Protein AF-A0AAV1WPF6-F1 (afdb_monomer_lite)

Sequence (158 aa):
MCVFQPCIHTYHDLLRTLQVIPPTPFAEQDLLNLYFKDIYKPIPLGYNLVLAMLWRHPENEIDLHEVKVVHYCAAGSKPWRYTGKEENMQREDIKMLVKKWWDIYNDDSLSYKEQLSGTEGETQSEYIVELKCVRLHNAQIYQLITSNGFSTVCPRDR

Secondary structure (DSSP, 8-state):
-------HHHHHHHHHHHHHSPP-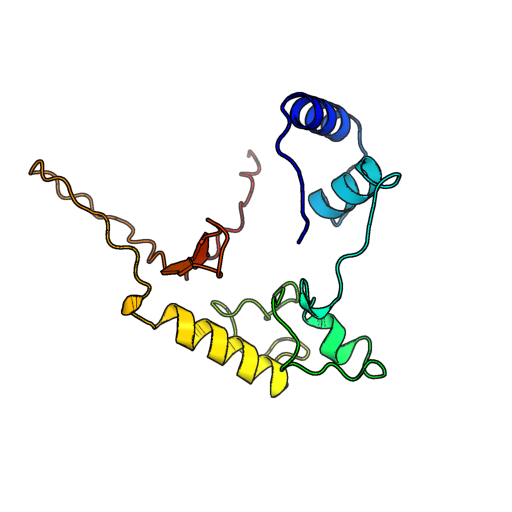TTHHHHHHHHHTTTT--PPPGGGSEETTHHHH-TTS---TTS---EE--STT--GGG--S-STTTT-HHHHHHHHHHHHHHT-GGGB--------------------EEEE-TTS--EEEE-SS----------

Organism: Lupinus luteus (NCBI:txid3873)

Foldseek 3Di:
DDDDDDDPVVVVVLVVQLVPDDADPVRPVVSCCVVCVVPDDDDDCLAEPEVCCVPVPVVPPDDVVSRDDYDQPDPLLPLLNHPLPDPPSVDPVSVVVSVVLVVQLPPPVQFDDPPPPDDDDDDDPDPPQRWGWDDDPPDPDTDTDGSPPPPPPPPPDD

pLDDT: mean 79.06, std 21.52, range [26.59, 98.19]

Radius of gyration: 19.36 Å; chains: 1; bounding box: 50×43×49 Å

Structure (mmCIF, N/CA/C/O backbone):
data_AF-A0AAV1WPF6-F1
#
_entry.id   AF-A0AAV1WPF6-F1
#
loop_
_atom_site.group_PDB
_atom_site.id
_atom_site.type_symbol
_atom_site.label_atom_id
_atom_site.label_alt_id
_atom_site.label_comp_id
_atom_site.label_asym_id
_atom_site.label_entity_id
_atom_site.label_seq_id
_atom_site.pdbx_PDB_ins_code
_atom_site.Cartn_x
_atom_site.Cartn_y
_atom_site.Cartn_z
_atom_site.occupancy
_atom_site.B_iso_or_equiv
_atom_site.auth_seq_id
_atom_site.auth_comp_id
_atom_site.auth_asym_id
_atom_site.auth_atom_id
_atom_site.pdbx_PDB_model_num
ATOM 1 N N . MET A 1 1 ? 1.184 -2.740 -3.990 1.00 86.94 1 MET A N 1
ATOM 2 C CA . MET A 1 1 ? 1.719 -4.093 -3.720 1.00 86.94 1 MET A CA 1
ATOM 3 C C . MET A 1 1 ? 2.057 -4.775 -5.034 1.00 86.94 1 MET A C 1
ATOM 5 O O . MET A 1 1 ? 1.288 -4.627 -5.975 1.00 86.94 1 MET A O 1
ATOM 9 N N . CYS A 1 2 ? 3.168 -5.509 -5.105 1.00 90.19 2 CYS A N 1
ATOM 10 C CA . CYS A 1 2 ? 3.539 -6.346 -6.249 1.00 90.19 2 CYS A CA 1
ATOM 11 C C . CYS A 1 2 ? 4.253 -7.619 -5.762 1.00 90.19 2 CYS A C 1
ATOM 13 O O . CYS A 1 2 ? 4.698 -7.682 -4.616 1.00 90.19 2 CYS A O 1
ATOM 15 N N . VAL A 1 3 ? 4.350 -8.626 -6.631 1.00 91.06 3 VAL A N 1
ATOM 16 C CA . VAL A 1 3 ? 5.164 -9.831 -6.417 1.00 91.06 3 VAL A CA 1
ATOM 17 C C . VAL A 1 3 ? 6.238 -9.837 -7.494 1.00 91.06 3 VAL A C 1
ATOM 19 O O . VAL A 1 3 ? 5.919 -9.677 -8.670 1.00 91.06 3 VAL A O 1
ATOM 22 N N . PHE A 1 4 ? 7.498 -10.003 -7.102 1.00 89.88 4 PHE A N 1
ATOM 23 C CA . PHE A 1 4 ? 8.624 -10.017 -8.031 1.00 89.88 4 PHE A CA 1
ATOM 24 C C . PHE A 1 4 ? 9.676 -11.040 -7.601 1.00 89.88 4 PHE A C 1
ATOM 26 O O . PHE A 1 4 ? 9.741 -11.438 -6.438 1.00 89.88 4 PHE A O 1
ATOM 33 N N . GLN A 1 5 ? 10.508 -11.450 -8.554 1.00 91.31 5 GLN A N 1
ATOM 34 C CA . GLN A 1 5 ? 11.685 -12.270 -8.300 1.00 91.31 5 GLN A CA 1
ATOM 35 C C . GLN A 1 5 ? 12.922 -11.361 -8.264 1.00 91.31 5 GLN A C 1
ATOM 37 O O . GLN A 1 5 ? 13.179 -10.669 -9.254 1.00 91.31 5 GLN A O 1
ATOM 42 N N . PRO A 1 6 ? 13.703 -11.342 -7.167 1.00 94.31 6 PRO A N 1
ATOM 43 C CA . PRO A 1 6 ? 14.957 -10.602 -7.124 1.00 94.31 6 PRO A CA 1
ATOM 44 C C . PRO A 1 6 ? 15.904 -11.048 -8.244 1.00 94.31 6 PRO A C 1
ATOM 46 O O . PRO A 1 6 ? 16.170 -12.238 -8.415 1.00 94.31 6 PRO A O 1
ATOM 49 N N . CYS A 1 7 ? 16.410 -10.088 -9.014 1.00 96.12 7 CYS A N 1
ATOM 50 C CA . CYS A 1 7 ? 17.309 -10.338 -10.134 1.00 96.12 7 CYS A CA 1
ATOM 51 C C . CYS A 1 7 ? 18.215 -9.125 -10.352 1.00 96.12 7 CYS A C 1
ATOM 53 O O . CYS A 1 7 ? 17.731 -8.012 -10.562 1.00 96.12 7 CYS A O 1
ATOM 55 N N . ILE A 1 8 ? 19.533 -9.344 -10.339 1.00 97.69 8 ILE A N 1
ATOM 56 C CA . ILE A 1 8 ? 20.518 -8.267 -10.509 1.00 97.69 8 ILE A CA 1
ATOM 57 C C . ILE A 1 8 ? 20.424 -7.603 -11.893 1.00 97.69 8 ILE A C 1
ATOM 59 O O . ILE A 1 8 ? 20.604 -6.395 -12.014 1.00 97.69 8 ILE A O 1
ATOM 63 N N . HIS A 1 9 ? 20.063 -8.369 -12.928 1.00 97.94 9 HIS A N 1
ATOM 64 C CA . HIS A 1 9 ? 19.865 -7.841 -14.279 1.00 97.94 9 HIS A CA 1
ATOM 65 C C . HIS A 1 9 ? 18.654 -6.904 -14.328 1.00 97.94 9 HIS A C 1
ATOM 67 O O . HIS A 1 9 ? 18.777 -5.771 -14.781 1.00 97.94 9 HIS A O 1
ATOM 73 N N . THR A 1 10 ? 17.518 -7.327 -13.760 1.00 96.75 10 THR A N 1
ATOM 74 C CA . THR A 1 10 ? 16.316 -6.485 -13.647 1.00 96.75 10 THR A CA 1
ATOM 75 C C . THR A 1 10 ? 16.593 -5.212 -12.849 1.00 96.75 10 THR A C 1
ATOM 77 O O . THR A 1 10 ? 16.124 -4.146 -13.229 1.00 96.75 10 THR A O 1
ATOM 80 N N . TYR A 1 11 ? 17.392 -5.293 -11.781 1.00 97.19 11 TYR A N 1
ATOM 81 C CA . TYR A 1 11 ? 17.817 -4.118 -11.018 1.00 97.19 11 TYR A CA 1
ATOM 82 C C . TYR A 1 11 ? 18.586 -3.108 -11.886 1.00 97.19 11 TYR A C 1
ATOM 84 O O . TYR A 1 11 ? 18.221 -1.932 -11.933 1.00 97.19 11 TYR A O 1
ATOM 92 N N . HIS A 1 12 ? 19.624 -3.554 -12.602 1.00 98.19 12 HIS A N 1
ATOM 93 C CA . HIS A 1 12 ? 20.406 -2.661 -13.461 1.00 98.19 12 HIS A CA 1
ATOM 94 C C . HIS A 1 12 ? 19.572 -2.091 -14.615 1.00 98.19 12 HIS A C 1
ATOM 96 O O . HIS A 1 12 ? 19.730 -0.922 -14.967 1.00 98.19 12 HIS A O 1
ATOM 102 N N . ASP A 1 13 ? 18.658 -2.876 -15.178 1.00 97.50 13 ASP A N 1
ATOM 103 C CA . ASP A 1 13 ? 17.763 -2.432 -16.247 1.00 97.50 13 ASP A CA 1
ATOM 104 C C . ASP A 1 13 ? 16.741 -1.400 -15.767 1.00 97.50 13 ASP A C 1
ATOM 106 O O . ASP A 1 13 ? 16.527 -0.391 -16.443 1.00 97.50 13 ASP A O 1
ATOM 110 N N . LEU A 1 14 ? 16.150 -1.600 -14.586 1.00 96.88 14 LEU A N 1
ATOM 111 C CA . LEU A 1 14 ? 15.289 -0.609 -13.939 1.00 96.88 14 LEU A CA 1
ATOM 112 C C . LEU A 1 14 ? 16.043 0.700 -13.684 1.00 96.88 14 LEU A C 1
ATOM 114 O O . LEU A 1 14 ? 15.513 1.766 -13.988 1.00 96.88 14 LEU A O 1
ATOM 118 N N . LEU A 1 15 ? 17.288 0.633 -13.196 1.00 96.62 15 LEU A N 1
ATOM 119 C CA . LEU A 1 15 ? 18.105 1.825 -12.954 1.00 96.62 15 LEU A CA 1
ATOM 120 C C . LEU A 1 15 ? 18.408 2.582 -14.255 1.00 96.62 15 LEU A C 1
ATOM 122 O O . LEU A 1 15 ? 18.272 3.803 -14.299 1.00 96.62 15 LEU A O 1
ATOM 126 N N . ARG A 1 16 ? 18.762 1.868 -15.332 1.00 97.12 16 ARG A N 1
ATOM 127 C CA . ARG A 1 16 ? 18.949 2.475 -16.662 1.00 97.12 16 ARG A CA 1
ATOM 128 C C . ARG A 1 16 ? 17.658 3.099 -17.193 1.00 97.12 16 ARG A C 1
ATOM 130 O O . ARG A 1 16 ? 17.699 4.181 -17.766 1.00 97.12 16 ARG A O 1
ATOM 137 N N . THR A 1 17 ? 16.517 2.447 -16.974 1.00 95.62 17 THR A N 1
ATOM 138 C CA . THR A 1 17 ? 15.203 2.964 -17.389 1.00 95.62 17 THR A CA 1
ATOM 139 C C . THR A 1 17 ? 14.851 4.240 -16.628 1.00 95.62 17 THR A C 1
ATOM 141 O O . THR A 1 17 ? 14.443 5.225 -17.238 1.00 95.62 17 THR A O 1
ATOM 144 N N . LEU A 1 18 ? 15.072 4.259 -15.311 1.00 94.88 18 LEU A N 1
ATOM 145 C CA . LEU A 1 18 ? 14.826 5.418 -14.452 1.00 94.88 18 LEU A CA 1
ATOM 146 C C . LEU A 1 18 ? 15.624 6.657 -14.895 1.00 94.88 18 LEU A C 1
ATOM 148 O O . LEU A 1 18 ? 15.123 7.769 -14.777 1.00 94.88 18 LEU A O 1
ATOM 152 N N . GLN A 1 19 ? 16.835 6.480 -15.431 1.00 95.12 19 GLN A N 1
ATOM 153 C CA . GLN A 1 19 ? 17.673 7.592 -15.902 1.00 95.12 19 GLN A CA 1
ATOM 154 C C . GLN A 1 19 ? 17.121 8.305 -17.144 1.00 95.12 19 GLN A C 1
ATOM 156 O O . GLN A 1 19 ? 17.484 9.455 -17.385 1.00 95.12 19 GLN A O 1
ATOM 161 N N . VAL A 1 20 ? 16.283 7.639 -17.945 1.00 95.25 20 VAL A N 1
ATOM 162 C CA . VAL A 1 20 ? 15.791 8.173 -19.230 1.00 95.25 20 VAL A CA 1
ATOM 163 C C . VAL A 1 20 ? 14.282 8.403 -19.259 1.00 95.25 20 VAL A C 1
ATOM 165 O O . VAL A 1 20 ? 13.784 9.072 -20.165 1.00 95.25 20 VAL A O 1
ATOM 168 N N . ILE A 1 21 ? 13.537 7.848 -18.299 1.00 91.75 21 ILE A N 1
ATOM 169 C CA . ILE A 1 21 ? 12.085 7.991 -18.252 1.00 91.75 21 ILE A CA 1
ATOM 170 C C . ILE A 1 21 ? 11.691 9.422 -17.842 1.00 91.75 21 ILE A C 1
ATOM 172 O O . ILE A 1 21 ? 12.271 9.980 -16.907 1.00 91.75 21 ILE A O 1
ATOM 176 N N . PRO A 1 22 ? 10.692 10.038 -18.495 1.00 92.06 22 PRO A N 1
ATOM 177 C CA . PRO A 1 22 ? 10.143 11.303 -18.025 1.00 92.06 22 PRO A CA 1
ATOM 178 C C . PRO A 1 22 ? 9.528 11.155 -16.621 1.00 92.06 22 PRO A C 1
ATOM 180 O O . PRO A 1 22 ? 8.818 10.176 -16.378 1.00 92.06 22 PRO A O 1
ATOM 183 N N . PRO A 1 23 ? 9.737 12.118 -15.704 1.00 90.94 23 PRO A N 1
ATOM 184 C CA . PRO A 1 23 ? 9.082 12.106 -14.402 1.00 90.94 23 PRO A CA 1
ATOM 185 C C . PRO A 1 23 ? 7.559 12.157 -14.527 1.00 90.94 23 PRO A C 1
ATOM 187 O O . PRO A 1 23 ? 7.015 12.893 -15.353 1.00 90.94 23 PRO A O 1
ATOM 190 N N . THR A 1 24 ? 6.871 11.434 -13.649 1.00 91.44 24 THR A N 1
ATOM 191 C CA . THR A 1 24 ? 5.409 11.437 -13.559 1.00 91.44 24 THR A CA 1
ATOM 192 C C . THR A 1 24 ? 4.944 11.803 -12.141 1.00 91.44 24 THR A C 1
ATOM 194 O O . THR A 1 24 ? 5.731 11.722 -11.191 1.00 91.44 24 THR A O 1
ATOM 197 N N . PRO A 1 25 ? 3.666 12.195 -11.951 1.00 86.88 25 PRO A N 1
ATOM 198 C CA . PRO A 1 25 ? 3.115 12.475 -10.622 1.00 86.88 25 PRO A CA 1
ATOM 199 C C . PRO A 1 25 ? 3.135 11.273 -9.665 1.00 86.88 25 PRO A C 1
ATOM 201 O O . PRO A 1 25 ? 3.167 11.472 -8.451 1.00 86.88 25 PRO A O 1
ATOM 204 N N . PHE A 1 26 ? 3.143 10.039 -10.188 1.00 83.88 26 PHE A N 1
ATOM 205 C CA . PHE A 1 26 ? 3.227 8.803 -9.405 1.00 83.88 26 PHE A CA 1
ATOM 206 C C . PHE A 1 26 ? 4.525 8.048 -9.713 1.00 83.88 26 PHE A C 1
ATOM 208 O O . PHE A 1 26 ? 4.496 6.933 -10.227 1.00 83.88 26 PHE A O 1
ATOM 215 N N . ALA A 1 27 ? 5.660 8.669 -9.373 1.00 84.12 27 ALA A N 1
ATOM 216 C CA . ALA A 1 27 ? 7.007 8.283 -9.805 1.00 84.12 27 ALA A CA 1
ATOM 217 C C . ALA A 1 27 ? 7.274 6.763 -9.855 1.00 84.12 27 ALA A C 1
ATOM 219 O O . ALA A 1 27 ? 7.475 6.206 -10.931 1.00 84.12 27 ALA A O 1
ATOM 220 N N . GLU A 1 28 ? 7.258 6.074 -8.710 1.00 90.50 28 GLU A N 1
ATOM 221 C CA . GLU A 1 28 ? 7.579 4.640 -8.661 1.00 90.50 28 GLU A CA 1
ATOM 222 C C . GLU A 1 28 ? 6.503 3.776 -9.330 1.00 90.50 28 GLU A C 1
ATOM 224 O O . GLU A 1 28 ? 6.820 2.834 -10.055 1.00 90.50 28 GLU A O 1
ATOM 229 N N . GLN A 1 29 ? 5.224 4.094 -9.111 1.00 91.25 29 GLN A N 1
ATOM 230 C CA . GLN A 1 29 ? 4.116 3.300 -9.639 1.00 91.25 29 GLN A CA 1
ATOM 231 C C . GLN A 1 29 ? 4.077 3.346 -11.169 1.00 91.25 29 GLN A C 1
ATOM 233 O O . GLN A 1 29 ? 3.933 2.308 -11.812 1.00 91.25 29 GLN A O 1
ATOM 238 N N . ASP A 1 30 ? 4.231 4.531 -11.753 1.00 92.25 30 ASP A N 1
ATOM 239 C CA . ASP A 1 30 ? 4.184 4.716 -13.201 1.00 92.25 30 ASP A CA 1
ATOM 240 C C . ASP A 1 30 ? 5.426 4.140 -13.880 1.00 92.25 30 ASP A C 1
ATOM 242 O O . ASP A 1 30 ? 5.293 3.481 -14.911 1.00 92.25 30 ASP A O 1
ATOM 246 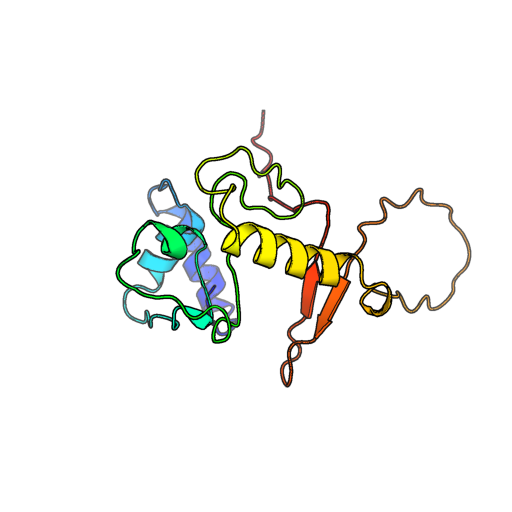N N . LEU A 1 31 ? 6.615 4.307 -13.284 1.00 94.50 31 LEU A N 1
ATOM 247 C CA . LEU A 1 31 ? 7.836 3.662 -13.772 1.00 94.50 31 LEU A CA 1
ATOM 248 C C . LEU A 1 31 ? 7.654 2.145 -13.853 1.00 94.50 31 LEU A C 1
ATOM 250 O O . LEU A 1 31 ? 7.921 1.549 -14.895 1.00 94.50 31 LEU A O 1
ATOM 254 N N . LEU A 1 32 ? 7.187 1.519 -12.770 1.00 94.88 32 LEU A N 1
ATOM 255 C CA . LEU A 1 32 ? 7.010 0.069 -12.724 1.00 94.88 32 LEU A CA 1
ATOM 256 C C . LEU A 1 32 ? 5.906 -0.398 -13.676 1.00 94.88 32 LEU A C 1
ATOM 258 O O . LEU A 1 32 ? 6.078 -1.419 -14.339 1.00 94.88 32 LEU A O 1
ATOM 262 N N . ASN A 1 33 ? 4.811 0.357 -13.796 1.00 93.12 33 ASN A N 1
ATOM 263 C CA . ASN A 1 33 ? 3.753 0.068 -14.763 1.00 93.12 33 ASN A CA 1
ATOM 264 C C . ASN A 1 33 ? 4.277 0.111 -16.202 1.00 93.12 33 ASN A C 1
ATOM 266 O O . ASN A 1 33 ? 3.959 -0.777 -16.986 1.00 93.12 33 ASN A O 1
ATOM 270 N N . LEU A 1 34 ? 5.089 1.112 -16.552 1.00 92.31 34 LEU A N 1
ATOM 271 C CA . LEU A 1 34 ? 5.669 1.240 -17.889 1.00 92.31 34 LEU A CA 1
ATOM 272 C C . LEU A 1 34 ? 6.722 0.164 -18.163 1.00 92.31 34 LEU A C 1
ATOM 274 O O . LEU A 1 34 ? 6.719 -0.421 -19.245 1.00 92.31 34 LEU A O 1
ATOM 278 N N . TYR A 1 35 ? 7.592 -0.119 -17.193 1.00 95.25 35 TYR A N 1
ATOM 279 C CA . TYR A 1 35 ? 8.658 -1.112 -17.322 1.00 95.25 35 TYR A CA 1
ATOM 280 C C . TYR A 1 35 ? 8.108 -2.543 -17.436 1.00 95.25 35 TYR A C 1
ATOM 282 O O . TYR A 1 35 ? 8.572 -3.317 -18.268 1.00 95.25 35 TYR A O 1
ATOM 290 N N . PHE A 1 36 ? 7.090 -2.896 -16.643 1.00 95.62 36 PHE A N 1
ATOM 291 C CA . PHE A 1 36 ? 6.506 -4.243 -16.613 1.00 95.62 36 PHE A CA 1
ATOM 292 C C . PHE A 1 36 ? 5.220 -4.398 -17.435 1.00 95.62 36 PHE A C 1
ATOM 294 O O . PHE A 1 36 ? 4.556 -5.430 -17.321 1.00 95.62 36 PHE A O 1
ATOM 301 N N . LYS A 1 37 ? 4.859 -3.414 -18.268 1.00 94.31 37 LYS A N 1
ATOM 302 C CA . LYS A 1 37 ? 3.586 -3.388 -19.015 1.00 94.31 37 LYS A CA 1
ATOM 303 C C . LYS A 1 37 ? 3.290 -4.683 -19.782 1.00 94.31 37 LYS A C 1
ATOM 305 O O . LYS A 1 37 ? 2.143 -5.114 -19.825 1.00 94.31 37 LYS A O 1
ATOM 310 N N . ASP A 1 38 ? 4.323 -5.323 -20.332 1.00 95.81 38 ASP A N 1
ATOM 311 C CA . ASP A 1 38 ? 4.188 -6.494 -21.204 1.00 95.81 38 ASP A CA 1
ATOM 312 C C . ASP A 1 38 ? 4.019 -7.810 -20.422 1.00 95.81 38 ASP A C 1
ATOM 314 O O . ASP A 1 38 ? 3.622 -8.827 -20.986 1.00 95.81 38 ASP A O 1
ATOM 318 N N . ILE A 1 39 ? 4.300 -7.803 -19.114 1.00 93.50 39 ILE A N 1
ATOM 319 C CA . ILE A 1 39 ? 4.185 -8.980 -18.236 1.00 93.50 39 ILE A CA 1
ATOM 320 C C . ILE A 1 39 ? 3.240 -8.752 -17.050 1.00 93.50 39 ILE A C 1
ATOM 322 O O . ILE A 1 39 ? 3.143 -9.602 -16.159 1.00 93.50 39 ILE A O 1
ATOM 326 N N . TYR A 1 40 ? 2.559 -7.606 -17.019 1.00 92.00 40 TYR A N 1
ATOM 327 C CA . TYR A 1 40 ? 1.694 -7.201 -15.923 1.00 92.00 40 TYR A CA 1
ATOM 328 C C . TYR A 1 40 ? 0.540 -8.189 -15.721 1.00 92.00 40 TYR A C 1
ATOM 330 O O . TYR A 1 40 ? -0.166 -8.567 -16.656 1.00 92.00 40 TYR A O 1
ATOM 338 N N . LYS A 1 41 ? 0.323 -8.576 -14.461 1.00 93.25 41 LYS A N 1
ATOM 339 C CA . LYS A 1 41 ? -0.823 -9.380 -14.029 1.00 93.25 41 LYS A CA 1
ATOM 340 C C . LYS A 1 41 ? -1.470 -8.696 -12.826 1.00 93.25 41 LYS A C 1
ATOM 342 O O . LYS A 1 41 ? -0.778 -8.495 -11.823 1.00 93.25 41 LYS A O 1
ATOM 347 N N . PRO A 1 42 ? -2.762 -8.330 -12.895 1.00 90.81 42 PRO A N 1
ATOM 348 C CA . PRO A 1 42 ? -3.426 -7.669 -11.784 1.00 90.81 42 PRO A CA 1
ATOM 349 C C . PRO A 1 42 ? -3.525 -8.613 -10.584 1.00 90.81 42 PRO A C 1
ATOM 351 O O . PRO A 1 42 ? -3.874 -9.787 -10.713 1.00 90.81 42 PRO A O 1
ATOM 354 N N . ILE A 1 43 ? -3.226 -8.079 -9.404 1.00 90.44 43 ILE A N 1
ATOM 355 C CA . ILE A 1 43 ? -3.448 -8.765 -8.132 1.00 90.44 43 ILE A CA 1
ATOM 356 C C . ILE A 1 43 ? -4.908 -8.517 -7.715 1.00 90.44 43 ILE A C 1
ATOM 358 O O . ILE A 1 43 ? -5.374 -7.382 -7.852 1.00 90.44 43 ILE A O 1
ATOM 362 N N . PRO A 1 44 ? -5.640 -9.524 -7.196 1.00 91.50 44 PRO A N 1
ATOM 363 C CA . PRO A 1 44 ? -7.012 -9.320 -6.742 1.00 91.50 44 PRO A CA 1
ATOM 364 C C . PRO A 1 44 ? -7.111 -8.234 -5.666 1.00 91.50 44 PRO A C 1
ATOM 366 O O . PRO A 1 44 ? -6.230 -8.118 -4.811 1.00 91.50 44 PRO A O 1
ATOM 369 N N . LEU A 1 45 ? -8.219 -7.485 -5.669 1.00 90.25 45 LEU A N 1
ATOM 370 C CA . LEU A 1 45 ? -8.441 -6.338 -4.780 1.00 90.25 45 LEU A CA 1
ATOM 371 C C . LEU A 1 45 ? -8.219 -6.671 -3.296 1.00 90.25 45 LEU A C 1
ATOM 373 O O . LEU A 1 45 ? -7.601 -5.886 -2.585 1.00 90.25 45 LEU A O 1
ATOM 377 N N . GLY A 1 46 ? -8.631 -7.859 -2.842 1.00 91.19 46 GLY A N 1
ATOM 378 C CA . GLY A 1 46 ? -8.448 -8.297 -1.453 1.00 91.19 46 GLY A CA 1
ATOM 379 C C . GLY A 1 46 ? -6.984 -8.373 -0.990 1.00 91.19 46 GLY A C 1
ATOM 380 O O . GLY A 1 46 ? -6.719 -8.284 0.204 1.00 91.19 46 GLY A O 1
ATOM 381 N N . TYR A 1 47 ? -6.015 -8.483 -1.904 1.00 92.06 47 TYR A N 1
ATOM 382 C CA . TYR A 1 47 ? -4.578 -8.497 -1.583 1.00 92.06 47 TYR A CA 1
ATOM 383 C C . TYR A 1 47 ? -3.898 -7.127 -1.753 1.00 92.06 47 TYR A C 1
ATOM 385 O O . TYR A 1 47 ? -2.685 -7.015 -1.567 1.00 92.06 47 TYR A O 1
ATOM 393 N N . ASN A 1 48 ? -4.645 -6.086 -2.126 1.00 93.56 48 ASN A N 1
ATOM 394 C CA . ASN A 1 48 ? -4.149 -4.716 -2.235 1.00 93.56 48 ASN A CA 1
ATOM 395 C C . ASN A 1 48 ? -5.323 -3.721 -2.232 1.00 93.56 48 ASN A C 1
ATOM 397 O O . ASN A 1 48 ? -5.500 -2.968 -3.193 1.00 93.56 48 ASN A O 1
ATOM 401 N N . LEU A 1 49 ? -6.147 -3.730 -1.179 1.00 93.69 49 LEU A N 1
ATOM 402 C CA . LEU A 1 49 ? -7.301 -2.838 -1.101 1.00 93.69 49 LEU A CA 1
ATOM 403 C C . LEU A 1 49 ? -6.816 -1.400 -0.925 1.00 93.69 49 LEU A C 1
ATOM 405 O O . LEU A 1 49 ? -6.469 -0.970 0.174 1.00 93.69 49 LEU A O 1
ATOM 409 N N . VAL A 1 50 ? -6.813 -0.642 -2.016 1.00 92.56 50 VAL A N 1
ATOM 410 C CA . VAL A 1 50 ? -6.645 0.810 -1.986 1.00 92.56 50 VAL A CA 1
ATOM 411 C C . VAL A 1 50 ? -7.868 1.406 -1.298 1.00 92.56 50 VAL A C 1
ATOM 413 O O . VAL A 1 50 ? -8.973 1.275 -1.814 1.00 92.56 50 VAL A O 1
ATOM 416 N N . LEU A 1 51 ? -7.684 2.071 -0.151 1.00 92.12 51 LEU A N 1
ATOM 417 C CA . LEU A 1 51 ? -8.802 2.548 0.681 1.00 92.12 51 LEU A CA 1
ATOM 418 C C . LEU A 1 51 ? -9.845 3.358 -0.092 1.00 92.12 51 LEU A C 1
ATOM 420 O O . LEU A 1 51 ? -11.037 3.190 0.137 1.00 92.12 51 LEU A O 1
ATOM 424 N N . ALA A 1 52 ? -9.400 4.175 -1.050 1.00 91.56 52 ALA A N 1
ATOM 425 C CA . ALA A 1 52 ? -10.288 4.993 -1.870 1.00 91.56 52 ALA A CA 1
ATOM 426 C C . ALA A 1 52 ? -11.326 4.192 -2.673 1.00 91.56 52 ALA A C 1
ATOM 428 O O . ALA A 1 52 ? -12.347 4.753 -3.065 1.00 91.56 52 ALA A O 1
ATOM 429 N N . MET A 1 53 ? -11.111 2.890 -2.881 1.00 92.06 53 MET A N 1
ATOM 430 C CA . MET A 1 53 ? -12.083 2.014 -3.536 1.00 92.06 53 MET A CA 1
ATOM 431 C C . MET A 1 53 ? -13.398 1.904 -2.753 1.00 92.06 53 MET A C 1
ATOM 433 O O . MET A 1 53 ? -14.436 1.747 -3.380 1.00 92.06 53 MET A O 1
ATOM 437 N N . LEU A 1 54 ? -13.384 2.081 -1.423 1.00 92.00 54 LEU A N 1
ATOM 438 C CA . LEU A 1 54 ? -14.579 1.990 -0.565 1.00 92.00 54 LEU A CA 1
ATOM 439 C C . LEU A 1 54 ? -15.638 3.068 -0.847 1.00 92.00 54 LEU A C 1
ATOM 441 O O . LEU A 1 54 ? -16.789 2.928 -0.433 1.00 92.00 54 LEU A O 1
ATOM 445 N N . TRP A 1 55 ? -15.255 4.169 -1.496 1.00 92.00 55 TRP A N 1
ATOM 446 C CA . TRP A 1 55 ? -16.171 5.276 -1.794 1.00 92.00 55 TRP A CA 1
ATOM 447 C C . TRP A 1 55 ? -16.113 5.769 -3.238 1.00 92.00 55 TRP A C 1
ATOM 449 O O . TRP A 1 55 ? -17.060 6.409 -3.683 1.00 92.00 55 TRP A O 1
ATOM 459 N N . ARG A 1 56 ? -15.040 5.484 -3.988 1.00 91.25 56 ARG A N 1
ATOM 460 C CA . ARG A 1 56 ? -14.975 5.809 -5.424 1.00 91.25 56 ARG A CA 1
ATOM 461 C C . ARG A 1 56 ? -15.756 4.835 -6.298 1.00 91.25 56 ARG A C 1
ATOM 463 O O . ARG A 1 56 ? -16.122 5.214 -7.403 1.00 91.25 56 ARG A O 1
ATOM 470 N N . HIS A 1 57 ? -15.996 3.626 -5.796 1.00 88.38 57 HIS A N 1
ATOM 471 C CA . HIS A 1 57 ? -16.723 2.571 -6.493 1.00 88.38 57 HIS A CA 1
ATOM 472 C C . HIS A 1 57 ? -17.773 1.927 -5.576 1.00 88.38 57 HIS A C 1
ATOM 474 O O . HIS A 1 57 ? -17.640 0.752 -5.230 1.00 88.38 57 HIS A O 1
ATOM 480 N N . PRO A 1 58 ? -18.787 2.688 -5.118 1.00 82.75 58 PRO A N 1
ATOM 481 C CA . PRO A 1 58 ? -19.805 2.183 -4.195 1.00 82.75 58 PRO A CA 1
ATOM 482 C C . PRO A 1 58 ? -20.632 1.022 -4.772 1.00 82.75 58 PRO A C 1
ATOM 484 O O . PRO A 1 58 ? -21.262 0.295 -4.013 1.00 82.75 58 PRO A O 1
ATOM 487 N N . GLU A 1 59 ? -20.626 0.837 -6.094 1.00 84.38 59 GLU A N 1
ATOM 488 C CA . GLU A 1 59 ? -21.239 -0.293 -6.796 1.00 84.38 59 GLU A CA 1
ATOM 489 C C . GLU A 1 59 ? -20.536 -1.630 -6.538 1.00 84.38 59 GLU A C 1
ATOM 491 O O . GLU A 1 59 ? -21.155 -2.688 -6.636 1.00 84.38 59 GLU A O 1
ATOM 496 N N . ASN A 1 60 ? -19.246 -1.587 -6.207 1.00 78.12 60 ASN A N 1
ATOM 497 C CA . ASN A 1 60 ? -18.464 -2.763 -5.875 1.00 78.12 60 ASN A CA 1
ATOM 498 C C . ASN A 1 60 ? -18.574 -2.956 -4.368 1.00 78.12 60 ASN A C 1
ATOM 500 O O . ASN A 1 60 ? -17.717 -2.484 -3.627 1.00 78.12 60 ASN A O 1
ATOM 504 N N . GLU A 1 61 ? -19.651 -3.588 -3.904 1.00 80.69 61 GLU A N 1
ATOM 505 C CA . GLU A 1 61 ? -19.798 -3.955 -2.495 1.00 80.69 61 GLU A CA 1
ATOM 506 C C . GLU A 1 61 ? -18.549 -4.739 -2.047 1.00 80.69 61 GLU A C 1
ATOM 508 O O . GLU A 1 61 ? -18.286 -5.848 -2.517 1.00 80.69 61 GLU A O 1
ATOM 513 N N . ILE A 1 62 ? -17.714 -4.116 -1.207 1.00 88.81 62 ILE A N 1
ATOM 514 C CA . ILE A 1 62 ? -16.449 -4.699 -0.751 1.00 88.81 62 ILE A CA 1
ATOM 515 C C . ILE A 1 62 ? -16.703 -5.402 0.575 1.00 88.81 62 ILE A C 1
ATOM 517 O O . ILE A 1 62 ? -16.871 -4.745 1.603 1.00 88.81 62 ILE A O 1
ATOM 521 N N . ASP A 1 63 ? -16.650 -6.732 0.571 1.00 90.75 63 ASP A N 1
ATOM 522 C CA . ASP A 1 63 ? -16.618 -7.489 1.816 1.00 90.75 63 ASP A CA 1
ATOM 523 C C . ASP A 1 63 ? -15.237 -7.360 2.478 1.00 90.75 63 ASP A C 1
ATOM 525 O O . ASP A 1 63 ? -14.243 -7.956 2.053 1.00 90.75 63 ASP A O 1
ATOM 529 N N . LEU A 1 64 ? -15.170 -6.559 3.543 1.00 91.25 64 LEU A N 1
ATOM 530 C CA . LEU A 1 64 ? -13.949 -6.337 4.316 1.00 91.25 64 LEU A CA 1
ATOM 531 C C . LEU A 1 64 ? -13.469 -7.583 5.075 1.00 91.25 64 LEU A C 1
ATOM 533 O O . LEU A 1 64 ? -12.325 -7.584 5.534 1.00 91.25 64 LEU A O 1
ATOM 537 N N . HIS A 1 65 ? -14.289 -8.628 5.214 1.00 89.75 65 HIS A N 1
ATOM 538 C CA . HIS A 1 65 ? -13.861 -9.900 5.798 1.00 89.75 65 HIS A CA 1
ATOM 539 C C . HIS A 1 65 ? -12.974 -10.717 4.850 1.00 89.75 65 HIS A C 1
ATOM 541 O O . HIS A 1 65 ? -12.085 -11.428 5.318 1.00 89.75 65 HIS A O 1
ATOM 547 N N . GLU A 1 66 ? -13.140 -10.551 3.537 1.00 90.19 66 GLU A N 1
ATOM 548 C CA . GLU A 1 66 ? -12.334 -11.220 2.505 1.00 90.19 66 GLU A CA 1
ATOM 549 C C . GLU A 1 66 ? -11.036 -10.456 2.169 1.00 90.19 66 GLU A C 1
ATOM 551 O O . GLU A 1 66 ? -10.161 -10.938 1.438 1.00 90.19 66 GLU A O 1
ATOM 556 N N . VAL A 1 67 ? -10.876 -9.245 2.713 1.00 92.81 67 VAL A N 1
ATOM 557 C CA . VAL A 1 67 ? -9.697 -8.402 2.496 1.00 92.81 67 VAL A CA 1
ATOM 558 C C . VAL A 1 67 ? -8.542 -8.857 3.382 1.00 92.81 67 VAL A C 1
ATOM 560 O O . VAL A 1 67 ? -8.628 -8.893 4.607 1.00 92.81 67 VAL A O 1
ATOM 563 N N . LYS A 1 68 ? -7.404 -9.136 2.746 1.00 91.06 68 LYS A N 1
ATOM 564 C CA . LYS A 1 68 ? -6.168 -9.599 3.387 1.00 91.06 68 LYS A CA 1
ATOM 565 C C . LYS A 1 68 ? -5.150 -8.484 3.591 1.00 91.06 68 LYS A C 1
ATOM 567 O O . LYS A 1 68 ? -4.380 -8.534 4.543 1.00 91.06 68 LYS A O 1
ATOM 572 N N . VAL A 1 69 ? -5.121 -7.489 2.701 1.00 92.44 69 VAL A N 1
ATOM 573 C CA . VAL A 1 69 ? -4.168 -6.370 2.766 1.00 92.44 69 VAL A CA 1
ATOM 574 C C . VAL A 1 69 ? -4.872 -5.058 2.446 1.00 92.44 69 VAL A C 1
ATOM 576 O O . VAL A 1 69 ? -5.498 -4.920 1.396 1.00 92.44 69 VAL A O 1
ATOM 579 N N . VAL A 1 70 ? -4.706 -4.076 3.333 1.00 93.69 70 VAL A N 1
ATOM 580 C CA . VAL A 1 70 ? -5.242 -2.717 3.191 1.00 93.69 70 VAL A CA 1
ATOM 581 C C . VAL A 1 70 ? -4.107 -1.738 2.909 1.00 93.69 70 VAL A C 1
ATOM 583 O O . VAL A 1 70 ? -3.107 -1.697 3.625 1.00 93.69 70 VAL A O 1
ATOM 586 N N . HIS A 1 71 ? -4.274 -0.917 1.875 1.00 93.56 71 HIS A N 1
ATOM 587 C CA . HIS A 1 71 ? -3.330 0.113 1.468 1.00 93.56 71 HIS A CA 1
ATOM 588 C C . HIS A 1 71 ? -3.859 1.512 1.824 1.00 93.56 71 HIS A C 1
ATOM 590 O O . HIS A 1 71 ? -4.689 2.098 1.123 1.00 93.56 71 HIS A O 1
ATOM 596 N N . TYR A 1 72 ? -3.322 2.068 2.912 1.00 93.50 72 TYR A N 1
ATOM 597 C CA . TYR A 1 72 ? -3.614 3.415 3.412 1.00 93.50 72 TYR A CA 1
ATOM 598 C C . TYR A 1 72 ? -2.930 4.502 2.568 1.00 93.50 72 TYR A C 1
ATOM 600 O O . TYR A 1 72 ? -1.923 5.075 2.985 1.00 93.50 72 TYR A O 1
ATOM 608 N N . CYS A 1 73 ? -3.406 4.752 1.345 1.00 89.06 73 CYS A N 1
ATOM 609 C CA . CYS A 1 73 ? -2.800 5.722 0.417 1.00 89.06 73 CYS A CA 1
ATOM 610 C C . CYS A 1 73 ? -3.559 7.053 0.282 1.00 89.06 73 CYS A C 1
ATOM 612 O O . CYS A 1 73 ? -3.037 7.984 -0.324 1.00 89.06 73 CYS A O 1
ATOM 614 N N . ALA A 1 74 ? -4.775 7.161 0.826 1.00 90.56 74 ALA A N 1
ATOM 615 C CA . ALA A 1 74 ? -5.558 8.396 0.788 1.00 90.56 74 ALA A CA 1
ATOM 616 C C . ALA A 1 74 ? -5.060 9.411 1.835 1.00 90.56 74 ALA A C 1
ATOM 618 O O . ALA A 1 74 ? -4.505 9.028 2.871 1.00 90.56 74 ALA A O 1
ATOM 619 N N . ALA A 1 75 ? -5.275 10.705 1.590 1.00 89.19 75 ALA A N 1
ATOM 620 C CA . ALA A 1 75 ? -4.992 11.746 2.579 1.00 89.19 75 ALA A CA 1
ATOM 621 C C . ALA A 1 75 ? -5.761 11.470 3.886 1.00 89.19 75 ALA A C 1
ATOM 623 O O . ALA A 1 75 ? -6.898 11.011 3.846 1.00 89.19 75 ALA A O 1
ATOM 624 N N . GLY A 1 76 ? -5.114 11.666 5.037 1.00 91.00 76 GLY A N 1
ATOM 625 C CA . GLY A 1 76 ? -5.688 11.357 6.357 1.00 91.00 76 GLY A CA 1
ATOM 626 C C . GLY A 1 76 ? -5.788 9.867 6.710 1.00 91.00 76 GLY A C 1
ATOM 627 O O . GLY A 1 76 ? -5.945 9.532 7.878 1.00 91.00 76 GLY A O 1
ATOM 628 N N . SER A 1 77 ? -5.626 8.953 5.744 1.00 91.75 77 SER A N 1
ATOM 629 C CA . SER A 1 77 ? -5.844 7.517 5.985 1.00 91.75 77 SER A CA 1
ATOM 630 C C . SER A 1 77 ? -4.720 6.821 6.749 1.00 91.75 77 SER A C 1
ATOM 632 O O . SER A 1 77 ? -4.918 5.710 7.225 1.00 91.75 77 SER A O 1
ATOM 634 N N . LYS A 1 78 ? -3.534 7.430 6.873 1.00 93.19 78 LYS A N 1
ATOM 635 C CA . LYS A 1 78 ? -2.405 6.826 7.596 1.00 93.19 78 LYS A CA 1
ATOM 636 C C . LYS A 1 78 ? -2.798 6.616 9.070 1.00 93.19 78 LYS A C 1
ATOM 638 O O . LYS A 1 78 ? -2.989 7.621 9.752 1.00 93.19 78 LYS A O 1
ATOM 643 N N . PRO A 1 79 ? -2.870 5.373 9.589 1.00 93.88 79 PRO A N 1
ATOM 644 C CA . PRO A 1 79 ? -3.415 5.112 10.927 1.00 93.88 79 PRO A CA 1
ATOM 645 C C . PRO A 1 79 ? -2.714 5.874 12.059 1.00 93.88 79 PRO A C 1
ATOM 647 O O . PRO A 1 79 ? -3.372 6.401 12.952 1.00 93.88 79 PRO A O 1
ATOM 650 N N . TRP A 1 80 ? -1.389 6.020 11.973 1.00 92.44 80 TRP A N 1
ATOM 651 C CA . TRP A 1 80 ? -0.563 6.759 12.939 1.00 92.44 80 TRP A CA 1
ATOM 652 C C . TRP A 1 80 ? -0.710 8.292 12.868 1.00 92.44 80 TRP A C 1
ATOM 654 O O . TRP A 1 80 ? -0.176 9.006 13.710 1.00 92.44 80 TRP A O 1
ATOM 664 N N . ARG A 1 81 ? -1.414 8.824 11.862 1.00 92.81 81 ARG A N 1
ATOM 665 C CA . ARG A 1 81 ? -1.749 10.255 11.714 1.00 92.81 81 ARG A CA 1
ATOM 666 C C . ARG A 1 81 ? -3.253 10.484 11.583 1.00 92.81 81 ARG A C 1
ATOM 668 O O . ARG A 1 81 ? -3.677 11.549 11.143 1.00 92.81 81 ARG A O 1
ATOM 675 N N . TYR A 1 82 ? -4.052 9.478 11.910 1.00 94.12 82 TYR A N 1
ATOM 676 C CA . TYR A 1 82 ? -5.479 9.517 11.672 1.00 94.12 82 TYR A CA 1
ATOM 677 C C . TYR A 1 82 ? -6.155 10.523 12.606 1.00 94.12 82 TYR A C 1
ATOM 679 O O . TYR A 1 82 ? -6.092 10.391 13.827 1.00 94.12 82 TYR A O 1
ATOM 687 N N . THR A 1 83 ? -6.819 11.523 12.024 1.00 95.06 83 THR A N 1
ATOM 688 C CA . THR A 1 83 ? -7.589 12.523 12.782 1.00 95.06 83 THR A CA 1
ATOM 689 C C . THR A 1 83 ? -9.099 12.359 12.620 1.00 95.06 83 THR A C 1
ATOM 691 O O . THR A 1 83 ? -9.865 12.898 13.417 1.00 95.06 83 THR A O 1
ATOM 694 N N . GLY A 1 84 ? -9.531 11.637 11.580 1.00 94.31 84 GLY A N 1
ATOM 695 C CA . GLY A 1 84 ? -10.937 11.493 11.203 1.00 94.31 84 GLY A CA 1
ATOM 696 C C . GLY A 1 84 ? -11.550 12.731 10.536 1.00 94.31 84 GLY A C 1
ATOM 697 O O . GLY A 1 84 ? -12.751 12.722 10.277 1.00 94.31 84 GLY A O 1
ATOM 698 N N . LYS A 1 85 ? -10.770 13.794 10.284 1.00 94.31 85 LYS A N 1
ATOM 699 C CA . LYS A 1 85 ? -11.272 15.075 9.751 1.00 94.31 85 LYS A CA 1
ATOM 700 C C . LYS A 1 85 ? -11.166 15.187 8.235 1.00 94.31 85 LYS A C 1
ATOM 702 O O . LYS A 1 85 ? -11.875 15.992 7.638 1.00 94.31 85 LYS A O 1
ATOM 707 N N . GLU A 1 86 ? -10.252 14.444 7.623 1.00 94.75 86 GLU A N 1
ATOM 708 C CA . GLU A 1 86 ? -10.063 14.448 6.179 1.00 94.75 86 GLU A CA 1
ATOM 709 C C . GLU A 1 86 ? -11.250 13.797 5.458 1.00 94.75 86 GLU A C 1
ATOM 711 O O . GLU A 1 86 ? -12.038 13.048 6.038 1.00 94.75 86 GLU A O 1
ATOM 716 N N . GLU A 1 87 ? -11.381 14.093 4.167 1.00 94.88 87 GLU A N 1
ATOM 717 C CA . GLU A 1 87 ? -12.501 13.632 3.353 1.00 94.88 87 GLU A CA 1
ATOM 718 C C . GLU A 1 87 ? -12.663 12.105 3.417 1.00 94.88 87 GLU A C 1
ATOM 720 O O . GLU A 1 87 ? -11.708 11.350 3.220 1.00 94.88 87 GLU A O 1
ATOM 725 N N . ASN A 1 88 ? -13.894 11.655 3.662 1.00 94.75 88 ASN A N 1
ATOM 726 C CA . ASN A 1 88 ? -14.279 10.249 3.807 1.00 94.75 88 ASN A CA 1
ATOM 727 C C . ASN A 1 88 ? -13.712 9.542 5.047 1.00 94.75 88 ASN A C 1
ATOM 729 O O . ASN A 1 88 ? -14.115 8.412 5.305 1.00 94.75 88 ASN A O 1
ATOM 733 N N . MET A 1 89 ? -12.859 10.176 5.859 1.00 96.00 89 MET A N 1
ATOM 734 C CA . MET A 1 89 ? -12.295 9.540 7.055 1.00 96.00 89 MET A CA 1
ATOM 735 C C . MET A 1 89 ? -13.331 9.352 8.165 1.00 96.00 89 MET A C 1
ATOM 737 O O . MET A 1 89 ? -13.171 8.486 9.010 1.00 96.00 89 MET A O 1
ATOM 741 N N . GLN A 1 90 ? -14.450 10.074 8.143 1.00 95.62 90 GLN A N 1
ATOM 742 C CA . GLN A 1 90 ? -15.527 9.914 9.121 1.00 95.62 90 GLN A CA 1
ATOM 743 C C . GLN A 1 90 ? -16.265 8.563 9.050 1.00 95.62 90 GLN A C 1
ATOM 745 O O . GLN A 1 90 ? -17.068 8.280 9.940 1.00 95.62 90 GLN A O 1
ATOM 750 N N . ARG A 1 91 ? -16.041 7.754 8.004 1.00 94.56 91 ARG A N 1
ATOM 751 C CA . ARG A 1 91 ? -16.757 6.493 7.770 1.00 94.56 91 ARG A CA 1
ATOM 752 C C . ARG A 1 91 ? -16.412 5.421 8.810 1.00 94.56 91 ARG A C 1
ATOM 754 O O . ARG A 1 91 ? -15.276 5.313 9.270 1.00 94.56 91 ARG A O 1
ATOM 761 N N . GLU A 1 92 ? -17.397 4.592 9.145 1.00 94.88 92 GLU A N 1
ATOM 762 C CA . GLU A 1 92 ? -17.251 3.548 10.169 1.00 94.88 92 GLU A CA 1
ATOM 763 C C . GLU A 1 92 ? -16.332 2.402 9.735 1.00 94.88 92 GLU A C 1
ATOM 765 O O . GLU A 1 92 ? -15.547 1.898 10.539 1.00 94.88 92 GLU A O 1
ATOM 770 N N . ASP A 1 93 ? -16.359 2.038 8.452 1.00 93.69 93 ASP A N 1
ATOM 771 C CA . ASP A 1 93 ? -15.443 1.047 7.885 1.00 93.69 93 ASP A CA 1
ATOM 772 C C . ASP A 1 93 ? -13.972 1.478 8.025 1.00 93.69 93 ASP A C 1
ATOM 774 O O . ASP A 1 93 ? -13.126 0.685 8.439 1.00 93.69 93 ASP A O 1
ATOM 778 N N . ILE A 1 94 ? -13.664 2.754 7.781 1.00 94.44 94 ILE A N 1
ATOM 779 C CA . ILE A 1 94 ? -12.315 3.306 7.954 1.00 94.44 94 ILE A CA 1
ATOM 780 C C . ILE A 1 94 ? -11.906 3.322 9.427 1.00 94.44 94 ILE A C 1
ATOM 782 O O . ILE A 1 94 ? -10.806 2.872 9.751 1.00 94.44 94 ILE A O 1
ATOM 786 N N . LYS A 1 95 ? -12.780 3.780 10.334 1.00 95.81 95 LYS A N 1
ATOM 787 C CA . LYS A 1 95 ? -12.505 3.763 11.783 1.00 95.81 95 LYS A CA 1
ATOM 788 C C . LYS A 1 95 ? -12.201 2.353 12.280 1.00 95.81 95 LYS A C 1
ATOM 790 O O . LYS A 1 95 ? -11.258 2.168 13.048 1.00 95.81 95 LYS A O 1
ATOM 795 N N . MET A 1 96 ? -12.953 1.356 11.812 1.00 96.06 96 MET A N 1
ATOM 796 C CA . MET A 1 96 ? -12.700 -0.051 12.120 1.00 96.06 96 MET A CA 1
ATOM 797 C C . MET A 1 96 ? -11.308 -0.490 11.642 1.00 96.06 96 MET A C 1
ATOM 799 O O . MET A 1 96 ? -10.575 -1.116 12.406 1.00 96.06 96 MET A O 1
ATOM 803 N N . LEU A 1 97 ? -10.921 -0.169 10.402 1.00 95.50 97 LEU A N 1
ATOM 804 C CA . LEU A 1 97 ? -9.607 -0.531 9.855 1.00 95.50 97 LEU A CA 1
ATOM 805 C C . LEU A 1 97 ? -8.456 0.142 10.618 1.00 95.50 97 LEU A C 1
ATOM 807 O O . LEU A 1 97 ? -7.483 -0.523 10.979 1.00 95.50 97 LEU A O 1
ATOM 811 N N . VAL A 1 98 ? -8.594 1.432 10.935 1.00 95.00 98 VAL A N 1
ATOM 812 C CA . VAL A 1 98 ? -7.629 2.175 11.760 1.00 95.00 98 VAL A CA 1
ATOM 813 C C . VAL A 1 98 ? -7.512 1.552 13.149 1.00 95.00 98 VAL A C 1
ATOM 815 O O . VAL A 1 98 ? -6.397 1.354 13.630 1.00 95.00 98 VAL A O 1
ATOM 818 N N . LYS A 1 99 ? -8.635 1.175 13.775 1.00 95.75 99 LYS A N 1
ATOM 819 C CA . LYS A 1 99 ? -8.625 0.470 15.060 1.00 95.75 99 LYS A CA 1
ATOM 820 C C . LYS A 1 99 ? -7.869 -0.856 14.963 1.00 95.75 99 LYS A C 1
ATOM 822 O O . LYS A 1 99 ? -6.991 -1.084 15.781 1.00 95.75 99 LYS A O 1
ATOM 827 N N . LYS A 1 100 ? -8.139 -1.690 13.950 1.00 93.94 100 LYS A N 1
ATOM 828 C CA . LYS A 1 100 ? -7.414 -2.960 13.746 1.00 93.94 100 LYS A CA 1
ATOM 829 C C . LYS A 1 100 ? -5.903 -2.748 13.610 1.00 93.94 100 LYS A C 1
ATOM 831 O O . LYS A 1 100 ? -5.130 -3.542 14.131 1.00 93.94 100 LYS A O 1
ATOM 836 N N . TRP A 1 101 ? -5.477 -1.681 12.929 1.00 94.06 101 TRP A N 1
ATOM 837 C CA . TRP A 1 101 ? -4.056 -1.337 12.830 1.00 94.06 101 TRP A CA 1
ATOM 838 C C . TRP A 1 101 ? -3.454 -0.999 14.201 1.00 94.06 101 TRP A C 1
ATOM 840 O O . TRP A 1 101 ? -2.388 -1.508 14.539 1.00 94.06 101 TRP A O 1
ATOM 850 N N . TRP A 1 102 ? -4.148 -0.189 15.007 1.00 93.75 102 TRP A N 1
ATOM 851 C CA . TRP A 1 102 ? -3.708 0.158 16.362 1.00 93.75 102 TRP A CA 1
ATOM 852 C C . TRP A 1 102 ? -3.751 -1.023 17.330 1.00 93.75 102 TRP A C 1
ATOM 854 O O . TRP A 1 102 ? -2.861 -1.130 18.164 1.00 93.75 102 TRP A O 1
ATOM 864 N N . ASP A 1 103 ? -4.730 -1.921 17.205 1.00 93.56 103 ASP A N 1
ATOM 865 C CA . ASP A 1 103 ? -4.799 -3.155 17.995 1.00 93.56 103 ASP A CA 1
ATOM 866 C C . ASP A 1 103 ? -3.535 -4.011 17.762 1.00 93.56 103 ASP A C 1
ATOM 868 O O . ASP A 1 103 ? -2.982 -4.544 18.715 1.00 93.56 103 ASP A O 1
ATOM 872 N N . ILE A 1 104 ? -3.032 -4.082 16.519 1.00 90.06 104 ILE A N 1
ATOM 873 C CA . ILE A 1 104 ? -1.768 -4.767 16.185 1.00 90.06 104 ILE A CA 1
ATOM 874 C C . ILE A 1 104 ? -0.555 -3.982 16.699 1.00 90.06 104 ILE A C 1
ATOM 876 O O . ILE A 1 104 ? 0.369 -4.571 17.253 1.00 90.06 104 ILE A O 1
ATOM 880 N N . TYR A 1 105 ? -0.521 -2.661 16.501 1.00 87.25 105 TYR A N 1
ATOM 881 C CA . TYR A 1 105 ? 0.608 -1.843 16.951 1.00 87.25 105 TYR A CA 1
ATOM 882 C C . TYR A 1 105 ? 0.779 -1.901 18.477 1.00 87.25 105 TYR A C 1
ATOM 884 O O . TYR A 1 105 ? 1.891 -2.058 18.965 1.00 87.25 105 TYR A O 1
ATOM 892 N N . ASN A 1 106 ? -0.321 -1.839 19.227 1.00 89.50 106 ASN A N 1
ATOM 893 C CA . ASN A 1 106 ? -0.318 -1.874 20.690 1.00 89.50 106 ASN A CA 1
ATOM 894 C C . ASN A 1 106 ? -0.193 -3.295 21.268 1.00 89.50 106 ASN A C 1
ATOM 896 O O . ASN A 1 106 ? -0.238 -3.461 22.484 1.00 89.50 106 ASN A O 1
ATOM 900 N N . ASP A 1 107 ? -0.061 -4.325 20.431 1.00 89.38 107 ASP A N 1
ATOM 901 C CA . ASP A 1 107 ? 0.185 -5.685 20.899 1.00 89.38 107 ASP A CA 1
ATOM 902 C C . ASP A 1 107 ? 1.673 -5.853 21.250 1.00 89.38 107 ASP A C 1
ATOM 904 O O . ASP A 1 107 ? 2.547 -5.985 20.386 1.00 89.38 107 ASP A O 1
ATOM 908 N N . ASP A 1 108 ? 1.973 -5.845 22.547 1.00 87.19 108 ASP A N 1
ATOM 909 C CA . ASP A 1 108 ? 3.329 -6.015 23.081 1.00 87.19 108 ASP A CA 1
ATOM 910 C C . ASP A 1 108 ? 3.942 -7.387 22.768 1.00 87.19 108 ASP A C 1
ATOM 912 O O . ASP A 1 108 ? 5.167 -7.543 22.793 1.00 87.19 108 ASP A O 1
ATOM 916 N N . SER A 1 109 ? 3.124 -8.395 22.446 1.00 86.69 109 SER A N 1
ATOM 917 C CA . SER A 1 109 ? 3.626 -9.715 22.051 1.00 86.69 109 SER A CA 1
ATOM 918 C C . SER A 1 109 ? 4.321 -9.690 20.687 1.00 86.69 109 SER A C 1
ATOM 920 O O . SER A 1 109 ? 5.177 -10.536 20.419 1.00 86.69 109 SER A O 1
ATOM 922 N N . LEU A 1 110 ? 4.003 -8.692 19.856 1.00 83.19 110 LEU A N 1
ATOM 923 C CA . LEU A 1 110 ? 4.581 -8.485 18.529 1.00 83.19 110 LEU A CA 1
ATOM 924 C C . LEU A 1 110 ? 5.822 -7.591 18.550 1.00 83.19 110 LEU A C 1
ATOM 926 O O . LEU A 1 110 ? 6.440 -7.392 17.501 1.00 83.19 110 LEU A O 1
ATOM 930 N N . SER A 1 111 ? 6.190 -7.039 19.708 1.00 82.25 111 SER A N 1
ATOM 931 C CA . SER A 1 111 ? 7.385 -6.209 19.851 1.00 82.25 111 SER A CA 1
ATOM 932 C C . SER A 1 111 ? 8.629 -6.994 19.447 1.00 82.25 111 SER A C 1
ATOM 934 O O . SER A 1 111 ? 8.875 -8.101 19.935 1.00 82.25 111 SER A O 1
ATOM 936 N N . TYR A 1 112 ? 9.427 -6.415 18.550 1.00 74.31 112 TYR A N 1
ATOM 937 C CA . TYR A 1 112 ? 10.717 -6.969 18.177 1.00 74.31 112 TYR A CA 1
ATOM 938 C C . TYR A 1 112 ? 11.630 -6.975 19.405 1.00 74.31 112 TYR A C 1
ATOM 940 O O . TYR A 1 112 ? 11.961 -5.930 19.960 1.00 74.31 112 TYR A O 1
ATOM 948 N N . LYS A 1 113 ? 12.005 -8.173 19.851 1.00 73.38 113 LYS A N 1
ATOM 949 C CA . LYS A 1 113 ? 12.969 -8.369 20.930 1.00 73.38 113 LYS A CA 1
ATOM 950 C C . LYS A 1 113 ? 14.303 -8.671 20.275 1.00 73.38 113 LYS A C 1
ATOM 952 O O . LYS A 1 113 ? 14.473 -9.763 19.733 1.00 73.38 113 LYS A O 1
ATOM 957 N N . GLU A 1 114 ? 15.233 -7.722 20.310 1.00 64.69 114 GLU A N 1
ATOM 958 C CA . GLU A 1 114 ? 16.619 -8.046 19.996 1.00 64.69 114 GLU A CA 1
ATOM 959 C C . GLU A 1 114 ? 17.083 -9.148 20.949 1.00 64.69 114 GLU A C 1
ATOM 961 O O . GLU A 1 114 ? 16.996 -9.017 22.173 1.00 64.69 114 GLU A O 1
ATOM 966 N N . GLN A 1 115 ? 17.562 -10.264 20.400 1.00 50.62 115 GLN A N 1
ATOM 967 C CA . GLN A 1 115 ? 18.387 -11.170 21.184 1.00 50.62 115 GLN A CA 1
ATOM 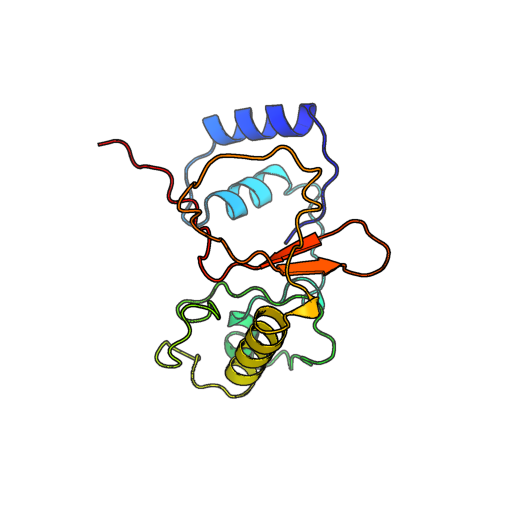968 C C . GLN A 1 115 ? 19.720 -10.460 21.402 1.00 50.62 115 GLN A C 1
ATOM 970 O O . GLN A 1 115 ? 20.634 -10.587 20.593 1.00 50.62 115 GLN A O 1
ATOM 975 N N . LEU A 1 116 ? 19.808 -9.680 22.478 1.00 46.53 116 LEU A N 1
ATOM 976 C CA . LEU A 1 116 ? 21.064 -9.118 22.955 1.00 46.53 116 LEU A CA 1
ATOM 977 C C . LEU A 1 116 ? 22.004 -10.286 23.294 1.00 46.53 116 LEU A C 1
ATOM 979 O O . LEU A 1 116 ? 21.947 -10.854 24.385 1.00 46.53 116 LEU A O 1
ATOM 983 N N . SER A 1 117 ? 22.868 -10.676 22.356 1.00 40.97 117 SER A N 1
ATOM 984 C CA . SER A 1 117 ? 24.089 -11.403 22.689 1.00 40.97 117 SER A CA 1
ATOM 985 C C . SER A 1 117 ? 25.001 -10.399 23.384 1.00 40.97 117 SER A C 1
ATOM 987 O O . SER A 1 117 ? 25.601 -9.546 22.732 1.00 40.97 117 SER A O 1
ATOM 989 N N . GLY A 1 118 ? 24.996 -10.434 24.716 1.00 40.78 118 GLY A N 1
ATOM 990 C CA . GLY A 1 118 ? 25.626 -9.426 25.555 1.00 40.78 118 GLY A CA 1
ATOM 991 C C . GLY A 1 118 ? 27.082 -9.152 25.187 1.00 40.78 118 GLY A C 1
ATOM 992 O O . GLY A 1 118 ? 27.924 -10.045 25.212 1.00 40.78 118 GLY A O 1
ATOM 993 N N . THR A 1 119 ? 27.369 -7.878 24.944 1.00 39.62 119 THR A N 1
ATOM 994 C CA . THR A 1 119 ? 28.629 -7.271 25.366 1.0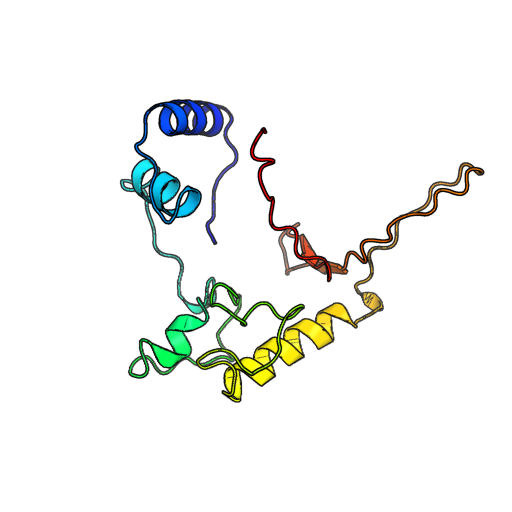0 39.62 119 THR A CA 1
ATOM 995 C C . THR A 1 119 ? 28.266 -5.911 25.943 1.00 39.62 119 THR A C 1
ATOM 997 O O . THR A 1 119 ? 27.585 -5.119 25.296 1.00 39.62 119 THR A O 1
ATOM 1000 N N . GLU A 1 120 ? 28.593 -5.725 27.217 1.00 44.25 120 GLU A N 1
ATOM 1001 C CA . GLU A 1 120 ? 28.207 -4.572 28.021 1.00 44.25 120 GLU A CA 1
ATOM 1002 C C . GLU A 1 120 ? 28.825 -3.271 27.506 1.00 44.25 120 GLU A C 1
ATOM 1004 O O . GLU A 1 120 ? 29.996 -3.233 27.133 1.00 44.25 120 GLU A O 1
ATOM 1009 N N . GLY A 1 121 ? 28.046 -2.196 27.630 1.00 42.62 121 GLY A N 1
ATOM 1010 C CA . GLY A 1 121 ? 28.555 -0.835 27.738 1.00 42.62 121 GLY A CA 1
ATOM 1011 C C . GLY A 1 121 ? 28.454 -0.017 26.460 1.00 42.62 121 GLY A C 1
ATOM 1012 O O . GLY A 1 121 ? 29.389 0.011 25.678 1.00 42.62 121 GLY A O 1
ATOM 1013 N N . GLU A 1 122 ? 27.346 0.708 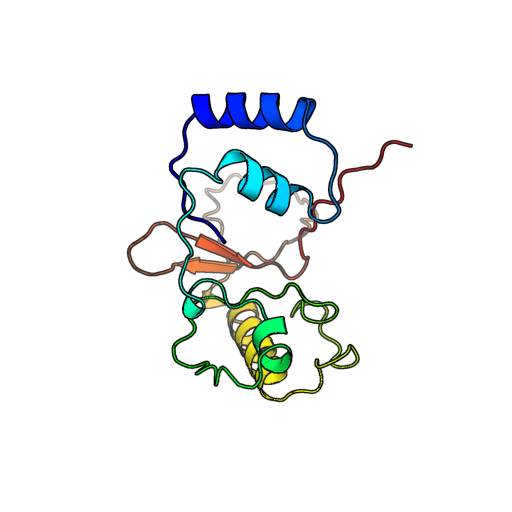26.307 1.00 37.09 122 GLU A N 1
ATOM 1014 C CA . GLU A 1 122 ? 27.344 2.164 26.102 1.00 37.09 122 GLU A CA 1
ATOM 1015 C C . GLU A 1 122 ? 25.898 2.671 26.027 1.00 37.09 122 GLU A C 1
ATOM 1017 O O . GLU A 1 122 ? 25.062 2.165 25.282 1.00 37.09 122 GLU A O 1
ATOM 1022 N N . THR A 1 123 ? 25.591 3.675 26.847 1.00 44.28 123 THR A N 1
ATOM 1023 C CA . THR A 1 123 ? 24.290 4.341 26.902 1.00 44.28 123 THR A CA 1
ATOM 1024 C C . THR A 1 123 ? 24.105 5.187 25.644 1.00 44.28 123 THR A C 1
ATOM 1026 O O . THR A 1 123 ? 24.394 6.383 25.643 1.00 44.28 123 THR A O 1
ATOM 1029 N N . GLN A 1 124 ? 23.621 4.589 24.557 1.00 35.72 124 GLN A N 1
ATOM 1030 C CA . GLN A 1 124 ? 23.024 5.367 23.479 1.00 35.72 124 GLN A CA 1
ATOM 1031 C C . GLN A 1 124 ? 21.586 5.689 23.875 1.00 35.72 124 GLN A C 1
ATOM 1033 O O . GLN A 1 124 ? 20.791 4.806 24.183 1.00 35.72 124 GLN A O 1
ATOM 1038 N N . SER A 1 125 ? 21.263 6.984 23.905 1.00 40.75 125 SER A N 1
ATOM 1039 C CA . SER A 1 125 ? 19.883 7.472 23.874 1.00 40.75 125 SER A CA 1
ATOM 1040 C C . SER A 1 125 ? 19.269 7.010 22.554 1.00 40.75 125 SER A C 1
ATOM 1042 O O . SER A 1 125 ? 19.284 7.729 21.555 1.00 40.75 125 SER A O 1
ATOM 1044 N N . GLU A 1 126 ? 18.813 5.768 22.545 1.00 40.84 126 GLU A N 1
ATOM 1045 C CA . GLU A 1 126 ? 18.295 5.082 21.383 1.00 40.84 126 GLU A CA 1
ATOM 1046 C C . GLU A 1 126 ? 16.941 5.703 21.048 1.00 40.84 126 GLU A C 1
ATOM 1048 O O . GLU A 1 126 ? 16.016 5.722 21.863 1.00 40.84 126 GLU A O 1
ATOM 1053 N N . TYR A 1 127 ? 16.822 6.268 19.848 1.00 40.94 127 TYR A N 1
ATOM 1054 C CA . TYR A 1 127 ? 15.518 6.525 19.258 1.00 40.94 127 TYR A CA 1
ATOM 1055 C C . TYR A 1 127 ? 14.859 5.158 19.078 1.00 40.94 127 TYR A C 1
ATOM 1057 O O . TYR A 1 127 ? 15.042 4.527 18.039 1.00 40.94 127 TYR A O 1
ATOM 1065 N N . ILE A 1 128 ? 14.151 4.670 20.101 1.00 43.91 128 ILE A N 1
ATOM 1066 C CA . ILE A 1 128 ? 13.449 3.391 20.038 1.00 43.91 128 ILE A CA 1
ATOM 1067 C C . ILE A 1 128 ? 12.352 3.554 18.989 1.00 43.91 128 ILE A C 1
ATOM 1069 O O . ILE A 1 128 ? 11.263 4.064 19.249 1.00 43.91 128 ILE A O 1
ATOM 1073 N N . VAL A 1 129 ? 12.661 3.154 17.759 1.00 51.31 129 VAL A N 1
ATOM 1074 C CA . VAL A 1 129 ? 11.645 2.849 16.768 1.00 51.31 129 VAL A CA 1
ATOM 1075 C C . VAL A 1 129 ? 11.026 1.551 17.252 1.00 51.31 129 VAL A C 1
ATOM 1077 O O . VAL A 1 129 ? 11.636 0.491 17.155 1.00 51.31 129 VAL A O 1
ATOM 1080 N N . GLU A 1 130 ? 9.836 1.644 17.839 1.00 58.91 130 GLU A N 1
ATOM 1081 C CA . GLU A 1 130 ? 9.091 0.468 18.265 1.00 58.91 130 GLU A CA 1
ATOM 1082 C C . GLU A 1 130 ? 8.709 -0.331 17.011 1.00 58.91 130 GLU A C 1
ATOM 1084 O O . GLU A 1 130 ? 7.801 0.033 16.260 1.00 58.91 130 GLU A O 1
ATOM 1089 N N . LEU A 1 131 ? 9.492 -1.371 16.731 1.00 64.56 131 LEU A N 1
ATOM 1090 C CA . LEU A 1 131 ? 9.313 -2.256 15.590 1.00 64.56 131 LEU A CA 1
ATOM 1091 C C . LEU A 1 131 ? 8.406 -3.405 16.016 1.00 64.56 131 LEU A C 1
ATOM 1093 O O . LEU A 1 131 ? 8.764 -4.192 16.894 1.00 64.56 131 LEU A O 1
ATOM 1097 N N . LYS A 1 132 ? 7.242 -3.532 15.376 1.00 68.19 132 LYS A N 1
ATOM 1098 C CA . LYS A 1 132 ? 6.400 -4.730 15.512 1.00 68.19 132 LYS A CA 1
ATOM 1099 C C . LYS A 1 132 ? 6.699 -5.693 14.375 1.00 68.19 132 LYS A C 1
ATOM 1101 O O . LYS A 1 132 ? 6.830 -5.273 13.225 1.00 68.19 132 LYS A O 1
ATOM 1106 N N . CYS A 1 133 ? 6.797 -6.976 14.698 1.00 61.53 133 CYS A N 1
ATOM 1107 C CA . CYS A 1 133 ? 7.121 -8.040 13.762 1.00 61.53 133 CYS A CA 1
ATOM 1108 C C . CYS A 1 133 ? 5.905 -8.953 13.575 1.00 61.53 133 CYS A C 1
ATOM 1110 O O . CYS A 1 133 ? 5.616 -9.806 14.412 1.00 61.53 133 CYS A O 1
ATOM 1112 N N . VAL A 1 134 ? 5.187 -8.785 12.462 1.00 61.47 134 VAL A N 1
ATOM 1113 C CA . VAL A 1 134 ? 4.056 -9.658 12.114 1.00 61.47 134 VAL A CA 1
ATOM 1114 C C . VAL A 1 134 ? 4.530 -10.728 11.138 1.00 61.47 134 VAL A C 1
ATOM 1116 O O . VAL A 1 134 ? 4.922 -10.411 10.013 1.00 61.47 134 VAL A O 1
ATOM 1119 N N . ARG A 1 135 ? 4.476 -12.000 11.550 1.00 62.34 135 ARG A N 1
ATOM 1120 C CA . ARG A 1 135 ? 4.704 -13.144 10.656 1.00 62.34 135 ARG A CA 1
ATOM 1121 C C . ARG A 1 135 ? 3.404 -13.487 9.932 1.00 62.34 135 ARG A C 1
ATOM 1123 O O . ARG A 1 135 ? 2.449 -13.949 10.551 1.00 62.34 135 ARG A O 1
ATOM 1130 N N . LEU A 1 136 ? 3.389 -13.328 8.613 1.00 56.28 136 LEU A N 1
ATOM 1131 C CA . LEU A 1 136 ? 2.305 -13.835 7.770 1.00 56.28 136 LEU A CA 1
ATOM 1132 C C . LEU A 1 136 ? 2.576 -15.321 7.456 1.00 56.28 136 LEU A C 1
ATOM 1134 O O . LEU A 1 136 ? 3.706 -15.693 7.151 1.00 56.28 136 LEU A O 1
ATOM 1138 N N . HIS A 1 137 ? 1.571 -16.192 7.597 1.00 43.09 137 HIS A N 1
ATOM 1139 C CA . HIS A 1 137 ? 1.730 -17.654 7.514 1.00 43.09 137 HIS A CA 1
ATOM 1140 C C . HIS A 1 137 ? 2.533 -18.145 6.286 1.00 43.09 137 HIS A C 1
ATOM 1142 O O . HIS A 1 137 ? 2.368 -17.650 5.174 1.00 43.09 137 HIS A O 1
ATOM 1148 N N . ASN A 1 138 ? 3.349 -19.188 6.505 1.00 42.41 138 ASN A N 1
ATOM 1149 C CA . ASN A 1 138 ? 4.119 -19.987 5.532 1.00 42.41 138 ASN A CA 1
ATOM 1150 C C . ASN A 1 138 ? 5.154 -19.274 4.644 1.00 42.41 138 ASN A C 1
ATOM 1152 O O . ASN A 1 138 ? 5.869 -19.953 3.909 1.00 42.41 138 ASN A O 1
ATOM 1156 N N . ALA A 1 139 ? 5.319 -17.959 4.753 1.00 41.16 139 ALA A N 1
ATOM 1157 C CA . ALA A 1 139 ? 6.417 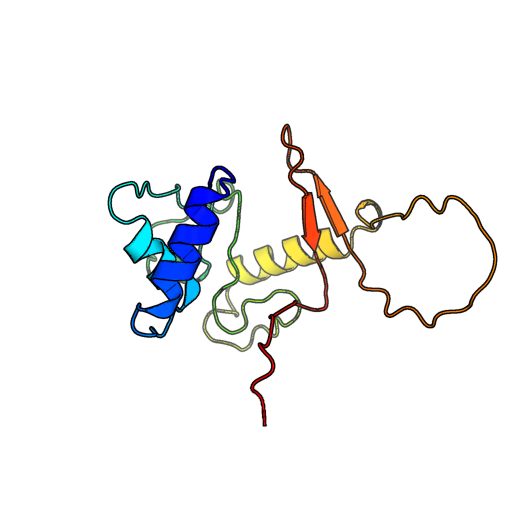-17.239 4.122 1.00 41.16 139 ALA A CA 1
ATOM 1158 C C . ALA A 1 139 ? 7.231 -16.507 5.196 1.00 41.16 139 ALA A C 1
ATOM 1160 O O . ALA A 1 139 ? 6.683 -16.018 6.179 1.00 41.16 139 ALA A O 1
ATOM 1161 N N . GLN A 1 140 ? 8.547 -16.401 5.017 1.00 43.81 140 GLN A N 1
ATOM 1162 C CA . GLN A 1 140 ? 9.417 -15.540 5.834 1.00 43.81 140 GLN A CA 1
ATOM 1163 C C . GLN A 1 140 ? 9.162 -14.045 5.532 1.00 43.81 140 GLN A C 1
ATOM 1165 O O . GLN A 1 140 ? 10.095 -13.270 5.355 1.00 43.81 140 GLN A O 1
ATOM 1170 N N . ILE A 1 141 ? 7.896 -13.643 5.401 1.00 47.19 141 ILE A N 1
ATOM 1171 C CA . ILE A 1 141 ? 7.490 -12.264 5.159 1.00 47.19 141 ILE A CA 1
ATOM 1172 C C . ILE A 1 141 ? 7.159 -11.659 6.515 1.00 47.19 141 ILE A C 1
ATOM 1174 O O . ILE A 1 141 ? 6.199 -12.062 7.177 1.00 47.19 141 ILE A O 1
ATOM 1178 N N . TYR A 1 142 ? 7.979 -10.692 6.904 1.00 52.78 142 TYR A N 1
ATOM 1179 C CA . TYR A 1 142 ? 7.783 -9.882 8.091 1.00 52.78 142 TYR A CA 1
ATOM 1180 C C . TYR A 1 142 ? 7.297 -8.507 7.656 1.00 52.78 142 TYR A C 1
ATOM 1182 O O . TYR A 1 142 ? 7.928 -7.858 6.820 1.00 52.78 142 TYR A O 1
ATOM 1190 N N . GLN A 1 143 ? 6.175 -8.061 8.213 1.00 61.81 143 GLN A N 1
ATOM 1191 C CA . GLN A 1 143 ? 5.775 -6.667 8.095 1.00 61.81 143 GLN A CA 1
ATOM 1192 C C . GLN A 1 143 ? 6.283 -5.923 9.324 1.00 61.81 143 GLN A C 1
ATOM 1194 O O . GLN A 1 143 ? 5.878 -6.239 10.443 1.00 61.81 143 GLN A O 1
ATOM 1199 N N . LEU A 1 144 ? 7.170 -4.954 9.096 1.00 57.34 144 LEU A N 1
ATOM 1200 C CA . LEU A 1 144 ? 7.606 -4.019 10.125 1.00 57.34 144 LEU A CA 1
ATOM 1201 C C . LEU A 1 144 ? 6.578 -2.896 10.218 1.00 57.34 144 LEU A C 1
ATOM 1203 O O . LEU A 1 144 ? 6.251 -2.253 9.217 1.00 57.34 144 LEU A O 1
ATOM 1207 N N . ILE A 1 145 ? 6.053 -2.685 11.419 1.00 65.12 145 ILE A N 1
ATOM 1208 C CA . ILE A 1 145 ? 5.127 -1.593 11.715 1.00 65.12 145 ILE A CA 1
ATOM 1209 C C . ILE A 1 145 ? 5.852 -0.618 12.631 1.00 65.12 145 ILE A C 1
ATOM 1211 O O . ILE A 1 145 ? 6.405 -1.030 13.647 1.00 65.12 145 ILE A O 1
ATOM 1215 N N . THR A 1 146 ? 5.839 0.659 12.256 1.00 61.84 146 THR A N 1
ATOM 1216 C CA . THR A 1 146 ? 6.390 1.763 13.044 1.00 61.84 146 THR A CA 1
ATOM 1217 C C . THR A 1 146 ? 5.329 2.849 13.205 1.00 61.84 146 THR A C 1
ATOM 1219 O O . THR A 1 146 ? 4.542 3.110 12.292 1.00 61.84 146 THR A O 1
ATOM 1222 N N . SER A 1 147 ? 5.314 3.514 14.359 1.00 64.12 147 SER A N 1
ATOM 1223 C CA . SER A 1 147 ? 4.503 4.721 14.588 1.00 64.12 147 SER A CA 1
ATOM 1224 C C . SER A 1 147 ? 5.060 5.937 13.839 1.00 64.12 147 SER A C 1
ATOM 1226 O O . SER A 1 147 ? 4.317 6.821 13.408 1.00 64.12 147 SER A O 1
ATOM 1228 N N . ASN A 1 148 ? 6.371 5.942 13.593 1.00 59.56 148 ASN A N 1
ATOM 1229 C CA . ASN A 1 148 ? 7.046 6.917 12.751 1.00 59.56 148 ASN A CA 1
ATOM 1230 C C . ASN A 1 148 ? 7.033 6.415 11.311 1.00 59.56 148 ASN A C 1
ATOM 1232 O O . ASN A 1 148 ? 7.923 5.672 10.899 1.00 59.56 148 ASN A O 1
ATOM 1236 N N . GLY A 1 149 ? 5.992 6.776 10.557 1.00 48.59 149 GLY A N 1
ATOM 1237 C CA . GLY A 1 149 ? 5.904 6.447 9.140 1.00 48.59 149 GLY A CA 1
ATOM 1238 C C . GLY A 1 149 ? 7.164 6.902 8.406 1.00 48.59 149 GLY A C 1
ATOM 1239 O O . GLY A 1 149 ? 7.342 8.099 8.182 1.00 48.59 149 GLY A O 1
ATOM 1240 N N . PHE A 1 150 ? 8.023 5.956 8.021 1.00 36.84 150 PHE A N 1
ATOM 1241 C CA . PHE A 1 150 ? 9.115 6.211 7.091 1.00 36.84 150 PHE A CA 1
ATOM 1242 C C . PHE A 1 150 ? 8.496 6.535 5.729 1.00 36.84 150 PHE A C 1
ATOM 1244 O O . PHE A 1 150 ? 8.262 5.673 4.890 1.00 36.84 150 PHE A O 1
ATOM 1251 N N . SER A 1 151 ? 8.178 7.812 5.529 1.00 33.31 151 SER A N 1
ATOM 1252 C CA . SER A 1 151 ? 8.264 8.411 4.210 1.00 33.31 151 SER A CA 1
ATOM 1253 C C . SER A 1 151 ? 9.743 8.700 4.023 1.00 33.31 151 SER A C 1
ATOM 1255 O O . SER A 1 151 ? 10.294 9.535 4.740 1.00 33.31 151 SER A O 1
ATOM 1257 N N . THR A 1 152 ? 10.401 8.011 3.099 1.00 27.75 152 THR A N 1
ATOM 1258 C CA . THR A 1 152 ? 11.673 8.476 2.553 1.00 27.75 152 THR A CA 1
ATOM 1259 C C . THR A 1 152 ? 11.404 9.833 1.907 1.00 27.75 152 THR A C 1
ATOM 1261 O O . THR A 1 152 ? 11.005 9.951 0.753 1.00 27.75 152 THR A O 1
ATOM 1264 N N . VAL A 1 153 ? 11.544 10.905 2.683 1.00 27.09 153 VAL A N 1
ATOM 1265 C CA . VAL A 1 153 ? 11.796 12.215 2.102 1.00 27.09 153 VAL A CA 1
ATOM 1266 C C . VAL A 1 153 ? 13.209 12.093 1.558 1.00 27.09 153 VAL A C 1
ATOM 1268 O O . VAL A 1 153 ? 14.168 12.119 2.324 1.00 27.09 153 VAL A O 1
ATOM 1271 N N . CYS A 1 154 ? 13.330 11.880 0.245 1.00 26.59 154 CYS A N 1
ATOM 1272 C CA . CYS A 1 154 ? 14.569 12.172 -0.465 1.00 26.59 154 CYS A CA 1
ATOM 1273 C C . CYS A 1 154 ? 15.023 13.556 0.017 1.00 26.59 154 CYS A C 1
ATOM 1275 O O . CYS A 1 154 ? 14.236 14.503 -0.133 1.00 26.59 154 CYS A O 1
ATOM 1277 N N . PRO A 1 155 ? 16.219 13.701 0.613 1.00 30.77 155 PRO A N 1
ATOM 1278 C CA . PRO A 1 155 ? 16.774 15.016 0.866 1.00 30.77 155 PRO A CA 1
ATOM 1279 C C . PRO A 1 155 ? 16.797 15.725 -0.485 1.00 30.77 155 PRO A C 1
ATOM 1281 O O . PRO A 1 155 ? 17.485 15.300 -1.409 1.00 30.77 155 PRO A O 1
ATOM 1284 N N . ARG A 1 156 ? 15.951 16.743 -0.657 1.00 33.59 156 ARG A N 1
ATOM 1285 C CA . ARG A 1 156 ? 16.187 17.699 -1.729 1.00 33.59 156 ARG A CA 1
ATOM 1286 C C . ARG A 1 156 ? 17.387 18.488 -1.264 1.00 33.59 156 ARG A C 1
ATOM 1288 O O . ARG A 1 156 ? 17.261 19.252 -0.308 1.00 33.59 156 ARG A O 1
ATOM 1295 N N . ASP A 1 157 ? 18.507 18.259 -1.929 1.00 36.69 157 ASP A N 1
ATOM 1296 C CA . ASP A 1 157 ? 19.669 19.123 -1.854 1.00 36.69 157 ASP A CA 1
ATOM 1297 C C . ASP A 1 157 ? 19.217 20.582 -1.987 1.00 36.69 157 ASP A C 1
ATOM 1299 O O . ASP A 1 157 ? 18.592 20.990 -2.975 1.00 36.69 157 ASP A O 1
ATOM 1303 N N . ARG A 1 158 ? 19.506 21.353 -0.945 1.00 33.94 158 ARG A N 1
ATOM 1304 C CA . ARG A 1 158 ? 19.785 22.777 -1.030 1.00 33.94 158 ARG A CA 1
ATOM 1305 C C . ARG A 1 158 ? 20.957 23.082 -0.122 1.00 33.94 158 ARG A C 1
ATOM 1307 O O . ARG A 1 158 ? 20.940 22.572 1.018 1.00 33.94 158 ARG A O 1
#

InterPro domains:
  IPR002495 Glycosyl transferase, family 8 [PF01501] (8-83)
  IPR029044 Nucleotide-diphospho-sugar transferases [G3DSA:3.90.550.10] (1-112)
  IPR029044 Nucleotide-diphospho-sugar transferases [SSF53448] (3-113)
  IPR050587 GNT1/Glycosyltransferase 8 [PTHR11183] (2-116)